Protein AF-R7BYD9-F1 (afdb_monomer_lite)

Foldseek 3Di:
DDDDDDDPPPVVVVVVVVVVVVVVVVCCVVPVPPQQQLNVLLVVLVVVCVVVVNDCDLVSLLSLLSSLLSQNLLSLQVNLVVLVPDPDDDPLVSLLLLLLSLVSNPQDADPNDGSVVVNVVSPHDPVSVVVSVVDPNSCVSVVVDCPPDPPSVDPDD

Sequence (157 aa):
MPITLPGNKRINQLAAVIAVGFAVAAVWQEFGSRGKPGENEFAEAAMQQIKDQGAFSKEVCGLYAKAAVKGSREGALLLTQCVNQSYTGTASDRRILLAALYQMAGDAEVNGIRASKQLENLRLTETEKAALAHFDIKAVLDGTVFVSPINMGRLER

Structure (mmCIF, N/CA/C/O backbone):
data_AF-R7BYD9-F1
#
_entry.id   AF-R7BYD9-F1
#
loop_
_atom_site.group_PDB
_atom_site.id
_atom_site.type_symbol
_atom_site.label_atom_id
_atom_site.label_alt_id
_atom_site.label_comp_id
_atom_site.label_asym_id
_atom_site.label_entity_id
_atom_site.label_seq_id
_atom_site.pdbx_PDB_ins_code
_atom_site.Cartn_x
_atom_site.Cartn_y
_atom_site.Cartn_z
_atom_site.occupancy
_atom_site.B_iso_or_equiv
_atom_site.auth_seq_id
_atom_site.auth_comp_id
_atom_site.auth_asym_id
_atom_site.auth_atom_id
_atom_site.pdbx_PDB_model_num
ATOM 1 N N . MET A 1 1 ? 43.404 -27.726 -65.061 1.00 35.31 1 MET A N 1
ATOM 2 C CA . MET A 1 1 ? 43.192 -26.416 -64.408 1.00 35.31 1 MET A CA 1
ATOM 3 C C . MET A 1 1 ? 42.255 -26.637 -63.225 1.00 35.31 1 MET A C 1
ATOM 5 O O . MET A 1 1 ? 41.141 -27.080 -63.480 1.00 35.31 1 MET A O 1
ATOM 9 N N . PRO A 1 2 ? 42.678 -26.456 -61.962 1.00 37.12 2 PRO A N 1
ATOM 10 C CA . PRO A 1 2 ? 41.783 -26.608 -60.820 1.00 37.12 2 PRO A CA 1
ATOM 11 C C . PRO A 1 2 ? 41.066 -25.285 -60.517 1.00 37.12 2 PRO A C 1
ATOM 13 O O . PRO A 1 2 ? 41.684 -24.222 -60.501 1.00 37.12 2 PRO A O 1
ATOM 16 N N . ILE A 1 3 ? 39.754 -25.367 -60.300 1.00 46.75 3 ILE A N 1
ATOM 17 C CA . ILE A 1 3 ? 38.883 -24.250 -59.923 1.00 46.75 3 ILE A CA 1
ATOM 18 C C . ILE A 1 3 ? 39.014 -24.047 -58.410 1.00 46.75 3 ILE A C 1
ATOM 20 O O . ILE A 1 3 ? 38.561 -24.873 -57.619 1.00 46.75 3 ILE A O 1
ATOM 24 N N . THR A 1 4 ? 39.653 -22.957 -58.001 1.00 44.09 4 THR A N 1
ATOM 25 C CA . THR A 1 4 ? 39.745 -22.521 -56.605 1.00 44.09 4 THR A CA 1
ATOM 26 C C . THR A 1 4 ? 38.440 -21.829 -56.202 1.00 44.09 4 THR A C 1
ATOM 28 O O . THR A 1 4 ? 38.148 -20.731 -56.672 1.00 44.09 4 THR A O 1
ATOM 31 N N . LEU A 1 5 ? 37.645 -22.452 -55.323 1.00 45.41 5 LEU A N 1
ATOM 32 C CA . LEU A 1 5 ? 36.506 -21.787 -54.679 1.00 45.41 5 LEU A CA 1
ATOM 33 C C . LEU A 1 5 ? 36.997 -20.794 -53.606 1.00 45.41 5 LEU A C 1
ATOM 35 O O . LEU A 1 5 ? 37.819 -21.165 -52.762 1.00 45.41 5 LEU A O 1
ATOM 39 N N . PRO A 1 6 ? 36.489 -19.547 -53.576 1.00 42.66 6 PRO A N 1
ATOM 40 C CA . PRO A 1 6 ? 36.891 -18.572 -52.577 1.00 42.66 6 PRO A CA 1
ATOM 41 C C . PRO A 1 6 ? 36.184 -18.807 -51.232 1.00 42.66 6 PRO A C 1
ATOM 43 O O . PRO A 1 6 ? 34.973 -18.672 -51.104 1.00 42.66 6 PRO A O 1
ATOM 46 N N . GLY A 1 7 ? 36.990 -19.059 -50.199 1.00 44.19 7 GLY A N 1
ATOM 47 C CA . GLY A 1 7 ? 36.843 -18.406 -48.894 1.00 44.19 7 GLY A CA 1
ATOM 48 C C . GLY A 1 7 ? 35.666 -18.823 -48.006 1.00 44.19 7 GLY A C 1
ATOM 49 O O . GLY A 1 7 ? 34.724 -18.061 -47.806 1.00 44.19 7 GLY A O 1
ATOM 50 N N . ASN A 1 8 ? 35.843 -19.942 -47.301 1.00 52.00 8 ASN A N 1
ATOM 51 C CA . ASN A 1 8 ? 35.015 -20.490 -46.212 1.00 52.00 8 ASN A CA 1
ATOM 52 C C . ASN A 1 8 ? 34.884 -19.591 -44.944 1.00 52.00 8 ASN A C 1
ATOM 54 O O . ASN A 1 8 ? 34.561 -20.065 -43.858 1.00 52.00 8 ASN A O 1
ATOM 58 N N . LYS A 1 9 ? 35.189 -18.287 -45.031 1.00 50.62 9 LYS A N 1
ATOM 59 C CA . LYS A 1 9 ? 35.252 -17.367 -43.877 1.00 50.62 9 LYS A CA 1
ATOM 60 C C . LYS A 1 9 ? 33.913 -16.702 -43.538 1.00 50.62 9 LYS A C 1
ATOM 62 O O . LYS A 1 9 ? 33.678 -16.403 -42.373 1.00 50.62 9 LYS A O 1
ATOM 67 N N . ARG A 1 10 ? 33.029 -16.478 -44.520 1.00 46.38 10 ARG A N 1
ATOM 68 C CA . ARG A 1 10 ? 31.776 -15.723 -44.297 1.00 46.38 10 ARG A CA 1
ATOM 69 C C . ARG A 1 10 ? 30.681 -16.536 -43.599 1.00 46.38 10 ARG A C 1
ATOM 71 O O . ARG A 1 10 ? 29.962 -15.988 -42.773 1.00 46.38 10 ARG A O 1
ATOM 78 N N . ILE A 1 11 ? 30.586 -17.836 -43.885 1.00 49.62 11 ILE A N 1
ATOM 79 C CA . ILE A 1 11 ? 29.570 -18.725 -43.290 1.00 49.62 11 ILE A CA 1
ATOM 80 C C . ILE A 1 11 ? 29.865 -18.957 -41.799 1.00 49.62 11 ILE A C 1
ATOM 82 O O . ILE A 1 11 ? 28.964 -18.867 -40.969 1.00 49.62 11 ILE A O 1
ATOM 86 N N . ASN A 1 12 ? 31.144 -19.135 -41.446 1.00 53.25 12 ASN A N 1
ATOM 87 C CA . ASN A 1 12 ? 31.580 -19.273 -40.054 1.00 53.25 12 ASN A CA 1
ATOM 88 C C . ASN A 1 12 ? 31.326 -18.012 -39.216 1.00 53.25 12 ASN A C 1
ATOM 90 O O . ASN A 1 12 ? 30.997 -18.121 -38.040 1.00 53.25 12 ASN A O 1
ATOM 94 N N . GLN A 1 13 ? 31.443 -16.816 -39.805 1.00 51.22 13 GLN A N 1
ATOM 95 C CA . GLN A 1 13 ? 31.129 -15.574 -39.094 1.00 51.22 13 GLN A CA 1
ATOM 96 C C . GLN A 1 13 ? 29.628 -15.399 -38.864 1.00 51.22 13 GLN A C 1
ATOM 98 O O . GLN A 1 13 ? 29.238 -14.989 -37.777 1.00 51.22 13 GLN A O 1
ATOM 103 N N . LEU A 1 14 ? 28.782 -15.747 -39.837 1.00 45.12 14 LEU A N 1
ATOM 104 C CA . LEU A 1 14 ? 27.329 -15.645 -39.679 1.00 45.12 14 LEU A CA 1
ATOM 105 C C . LEU A 1 14 ? 26.811 -16.617 -38.605 1.00 45.12 14 LEU A C 1
ATOM 107 O O . LEU A 1 14 ? 26.027 -16.227 -37.744 1.00 45.12 14 LEU A O 1
ATOM 111 N N . ALA A 1 15 ? 27.309 -17.858 -38.610 1.00 52.50 15 ALA A N 1
ATOM 112 C CA . ALA A 1 15 ? 26.986 -18.855 -37.592 1.00 52.50 15 ALA A CA 1
ATOM 113 C C . ALA A 1 15 ? 27.496 -18.448 -36.199 1.00 52.50 15 ALA A C 1
ATOM 115 O O . ALA A 1 15 ? 26.779 -18.615 -35.216 1.00 52.50 15 ALA A O 1
ATOM 116 N N . ALA A 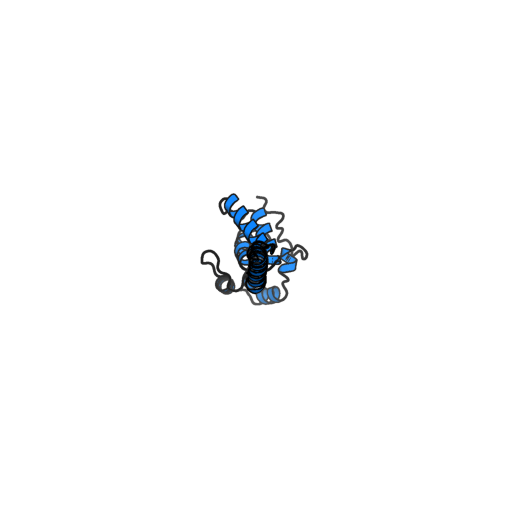1 16 ? 28.692 -17.855 -36.112 1.00 52.75 16 ALA A N 1
ATOM 117 C CA . ALA A 1 16 ? 29.226 -17.329 -34.859 1.00 52.75 16 ALA A CA 1
ATOM 118 C C . ALA A 1 16 ? 28.400 -16.146 -34.324 1.00 52.75 16 ALA A C 1
ATOM 120 O O . ALA A 1 16 ? 28.127 -16.097 -33.131 1.00 52.75 16 ALA A O 1
ATOM 121 N N . VAL A 1 17 ? 27.945 -15.227 -35.183 1.00 54.22 17 VAL A N 1
ATOM 122 C CA . VAL A 1 17 ? 27.081 -14.100 -34.781 1.00 54.22 17 VAL A CA 1
ATOM 123 C C . VAL A 1 17 ? 25.728 -14.595 -34.272 1.00 54.22 17 VAL A C 1
ATOM 125 O O . VAL A 1 17 ? 25.250 -14.117 -33.247 1.00 54.22 17 VAL A O 1
ATOM 128 N N . ILE A 1 18 ? 25.133 -15.587 -34.940 1.00 58.06 18 ILE A N 1
ATOM 129 C CA . ILE A 1 18 ? 23.872 -16.196 -34.503 1.00 58.06 18 ILE A CA 1
ATOM 130 C C . ILE A 1 18 ? 24.066 -16.932 -33.168 1.00 58.06 18 ILE A C 1
ATOM 132 O O . ILE A 1 18 ? 23.286 -16.725 -32.243 1.00 58.06 18 ILE A O 1
ATOM 136 N N . ALA A 1 19 ? 25.128 -17.729 -33.026 1.00 54.22 19 ALA A N 1
ATOM 137 C CA . ALA A 1 19 ? 25.429 -18.460 -31.794 1.00 54.22 19 ALA A CA 1
ATOM 138 C C . ALA A 1 19 ? 25.716 -17.526 -30.605 1.00 54.22 19 ALA A C 1
ATOM 140 O O . ALA A 1 19 ? 25.225 -17.767 -29.504 1.00 54.22 19 ALA A O 1
ATOM 141 N N . VAL A 1 20 ? 26.450 -16.430 -30.827 1.00 56.88 20 VAL A N 1
ATOM 142 C CA . VAL A 1 20 ? 26.671 -15.386 -29.814 1.00 56.88 20 VAL A CA 1
ATOM 143 C C . VAL A 1 20 ? 25.358 -14.677 -29.475 1.00 56.88 20 VAL A C 1
ATOM 145 O O . VAL A 1 20 ? 25.088 -14.441 -28.302 1.00 56.88 20 VAL A O 1
ATOM 148 N N . GLY A 1 21 ? 24.499 -14.407 -30.462 1.00 52.06 21 GLY A N 1
ATOM 149 C CA . GLY A 1 21 ? 23.166 -13.841 -30.236 1.00 52.06 21 GLY A CA 1
ATOM 150 C C . GLY A 1 21 ? 22.278 -14.734 -29.363 1.00 52.06 21 GLY A C 1
ATOM 151 O O . GLY A 1 21 ? 21.678 -14.251 -28.404 1.00 52.06 21 GLY A O 1
ATOM 152 N N . PHE A 1 22 ? 22.252 -16.044 -29.631 1.00 57.62 22 PHE A N 1
ATOM 153 C CA . PHE A 1 22 ? 21.527 -17.014 -28.803 1.00 57.62 22 PHE A CA 1
ATOM 154 C C . PHE A 1 22 ? 22.120 -17.149 -27.397 1.00 57.62 22 PHE A C 1
ATOM 156 O O . PHE A 1 22 ? 21.363 -17.243 -26.436 1.00 57.62 22 PHE A O 1
ATOM 163 N N . ALA A 1 23 ? 23.446 -17.103 -27.249 1.00 54.81 23 ALA A N 1
ATOM 164 C CA . ALA A 1 23 ? 24.094 -17.147 -25.940 1.00 54.81 23 ALA A CA 1
ATOM 165 C C . ALA A 1 23 ? 23.775 -15.901 -25.097 1.00 54.81 23 ALA A C 1
ATOM 167 O O . ALA A 1 23 ? 23.471 -16.025 -23.915 1.00 54.81 23 ALA A O 1
ATOM 168 N N . VAL A 1 24 ? 23.773 -14.707 -25.699 1.00 57.25 24 VAL A N 1
ATOM 169 C CA . VAL A 1 24 ? 23.392 -13.465 -25.006 1.00 57.25 24 VAL A CA 1
ATOM 170 C C . VAL A 1 24 ? 21.909 -13.476 -24.631 1.00 57.25 24 VAL A C 1
ATOM 172 O O . VAL A 1 24 ? 21.573 -13.075 -23.520 1.00 57.25 24 VAL A O 1
ATOM 175 N N . ALA A 1 25 ? 21.028 -13.978 -25.503 1.00 53.56 25 ALA A N 1
ATOM 176 C CA . ALA A 1 25 ? 19.602 -14.115 -25.207 1.00 53.56 25 ALA A CA 1
ATOM 177 C C . ALA A 1 25 ? 19.331 -15.134 -24.088 1.00 53.56 25 ALA A C 1
ATOM 179 O O . ALA A 1 25 ? 18.557 -14.842 -23.183 1.00 53.56 25 ALA A O 1
ATOM 180 N N . ALA A 1 26 ? 20.007 -16.288 -24.103 1.00 54.62 26 ALA A N 1
ATOM 181 C CA . ALA A 1 26 ? 19.895 -17.304 -23.058 1.00 54.62 26 ALA A CA 1
ATOM 182 C C . ALA A 1 26 ? 20.426 -16.793 -21.709 1.00 54.62 26 ALA A C 1
ATOM 184 O O . ALA A 1 26 ? 19.775 -16.972 -20.687 1.00 54.62 26 ALA A O 1
ATOM 185 N N . VAL A 1 27 ? 21.547 -16.062 -21.705 1.00 54.31 27 VAL A N 1
ATOM 186 C CA . VAL A 1 27 ? 22.071 -15.395 -20.501 1.00 54.31 27 VAL A CA 1
ATOM 187 C C . VAL A 1 27 ? 21.107 -14.313 -20.002 1.00 54.31 27 VAL A C 1
ATOM 189 O O . VAL A 1 27 ? 20.914 -14.189 -18.799 1.00 54.31 27 VAL A O 1
ATOM 192 N N . TRP A 1 28 ? 20.431 -13.576 -20.887 1.00 52.25 28 TRP A N 1
ATOM 193 C CA . TRP A 1 28 ? 19.353 -12.657 -20.497 1.00 52.25 28 TRP A CA 1
ATOM 194 C C . TRP A 1 28 ? 18.097 -13.376 -19.995 1.00 52.25 28 TRP A C 1
ATOM 196 O O . TRP A 1 28 ? 17.357 -12.820 -19.197 1.00 52.25 28 TRP A O 1
ATOM 206 N N . GLN A 1 29 ? 17.829 -14.605 -20.422 1.00 52.47 29 GLN A N 1
ATOM 207 C CA . GLN A 1 29 ? 16.693 -15.380 -19.922 1.00 52.47 29 GLN A CA 1
ATOM 208 C C . GLN A 1 29 ? 16.979 -16.000 -18.544 1.00 52.47 29 GLN A C 1
ATOM 210 O O . GLN A 1 29 ? 16.073 -16.111 -17.719 1.00 52.47 29 GLN A O 1
ATOM 215 N N . GLU A 1 30 ? 18.239 -16.362 -18.288 1.00 49.38 30 GLU A N 1
ATOM 216 C CA . GLU A 1 30 ? 18.707 -16.958 -17.030 1.00 49.38 30 GLU A CA 1
ATOM 217 C C . GLU A 1 30 ? 19.036 -15.892 -15.959 1.00 49.38 30 GLU A C 1
ATOM 219 O O . GLU A 1 30 ? 18.782 -16.107 -14.775 1.00 49.38 30 GLU A O 1
ATOM 224 N N . PHE A 1 31 ? 19.557 -14.725 -16.371 1.00 54.91 31 PHE A N 1
ATOM 225 C CA . PHE A 1 31 ? 20.013 -13.630 -15.491 1.00 54.91 31 PHE A CA 1
ATOM 226 C C . PHE A 1 31 ? 19.317 -12.287 -15.721 1.00 54.91 31 PHE A C 1
ATOM 228 O O . PHE A 1 31 ? 19.577 -11.329 -14.989 1.00 54.91 31 PHE A O 1
ATOM 235 N N . GLY A 1 32 ? 18.441 -12.177 -16.719 1.00 44.06 32 GLY A N 1
ATOM 236 C CA . GLY A 1 32 ? 17.569 -11.019 -16.838 1.00 44.06 32 GLY A CA 1
ATOM 237 C C . GLY A 1 32 ? 16.719 -10.950 -15.590 1.00 44.06 32 GLY A C 1
ATOM 238 O O . GLY A 1 32 ? 16.051 -11.923 -15.235 1.00 44.06 32 GLY A O 1
ATOM 239 N N . SER A 1 33 ? 16.796 -9.813 -14.901 1.00 48.88 33 SER A N 1
ATOM 240 C CA . SER A 1 33 ? 15.945 -9.506 -13.759 1.00 48.88 33 SER A CA 1
ATOM 241 C C . SER A 1 33 ? 14.525 -9.942 -14.100 1.00 48.88 33 SER A C 1
ATOM 243 O O . SER A 1 33 ? 13.899 -9.371 -14.995 1.00 48.88 33 SER A O 1
ATOM 245 N N . ARG A 1 34 ? 14.029 -10.993 -13.435 1.00 56.12 34 ARG A N 1
ATOM 246 C CA . ARG A 1 34 ? 12.599 -11.288 -13.451 1.00 56.12 34 ARG A CA 1
ATOM 247 C C . ARG A 1 34 ? 11.970 -10.031 -12.872 1.00 56.12 34 ARG A C 1
ATOM 249 O O . ARG A 1 34 ? 12.168 -9.778 -11.685 1.00 56.12 34 ARG A O 1
ATOM 256 N N . GLY A 1 35 ? 11.358 -9.215 -13.736 1.00 58.66 35 GLY A N 1
ATOM 257 C CA . GLY A 1 35 ? 10.843 -7.896 -13.375 1.00 58.66 35 GLY A CA 1
ATOM 258 C C . GLY A 1 35 ? 10.117 -7.970 -12.040 1.00 58.66 35 GLY A C 1
ATOM 259 O O . GLY A 1 35 ? 9.407 -8.950 -11.771 1.00 58.66 35 GLY A O 1
ATOM 260 N N . LYS A 1 36 ? 10.358 -6.990 -11.169 1.00 67.81 36 LYS A N 1
ATOM 261 C CA . LYS A 1 36 ? 9.739 -6.988 -9.847 1.00 67.81 36 LYS A CA 1
ATOM 262 C C . LYS A 1 36 ? 8.212 -7.055 -10.035 1.00 67.81 36 LYS A C 1
ATOM 264 O O . LYS A 1 36 ? 7.666 -6.448 -10.961 1.00 67.81 36 LYS A O 1
ATOM 269 N N . PRO A 1 37 ? 7.490 -7.798 -9.184 1.00 73.25 37 PRO A N 1
ATOM 270 C CA . PRO A 1 37 ? 6.035 -7.854 -9.264 1.00 73.25 37 PRO A CA 1
ATOM 271 C C . PRO A 1 37 ? 5.443 -6.435 -9.187 1.00 73.25 37 PRO A C 1
ATOM 273 O O . PRO A 1 37 ? 5.755 -5.685 -8.264 1.00 73.25 37 PRO A O 1
ATOM 276 N N . GLY A 1 38 ? 4.628 -6.058 -10.178 1.00 72.81 38 GLY A N 1
ATOM 277 C CA . GLY A 1 38 ? 3.997 -4.734 -10.269 1.00 72.81 38 GLY A CA 1
ATOM 278 C C . GLY A 1 38 ? 4.921 -3.571 -10.669 1.00 72.81 38 GLY A C 1
ATOM 279 O O . GLY A 1 38 ? 4.578 -2.419 -10.413 1.00 72.81 38 GLY A O 1
ATOM 280 N N . GLU A 1 39 ? 6.100 -3.843 -11.243 1.00 80.06 39 GLU A N 1
ATOM 281 C CA . GLU A 1 39 ? 7.092 -2.819 -11.622 1.00 80.06 39 GLU A CA 1
ATOM 282 C C . GLU A 1 39 ? 6.582 -1.843 -12.690 1.00 80.06 39 GLU A C 1
ATOM 284 O O . GLU A 1 39 ? 6.813 -0.642 -12.578 1.00 80.06 39 GLU A O 1
ATOM 289 N N . ASN A 1 40 ? 5.835 -2.330 -13.684 1.00 82.69 40 ASN A N 1
ATOM 290 C CA . ASN A 1 40 ? 5.303 -1.484 -14.756 1.00 82.69 40 ASN A CA 1
ATOM 291 C C . ASN A 1 40 ? 4.283 -0.473 -14.217 1.00 82.69 40 ASN A C 1
ATOM 293 O O . ASN A 1 40 ? 4.350 0.711 -14.535 1.00 82.69 40 ASN A O 1
ATOM 297 N N . GLU A 1 41 ? 3.368 -0.927 -13.362 1.00 82.12 41 GLU A N 1
ATOM 298 C CA . GLU A 1 41 ? 2.334 -0.083 -12.758 1.00 82.12 41 GLU A CA 1
ATOM 299 C C . GLU A 1 41 ? 2.935 0.885 -11.742 1.00 82.12 41 GLU A C 1
ATOM 301 O O . GLU A 1 41 ? 2.480 2.019 -11.620 1.00 82.12 41 GLU A O 1
ATOM 306 N N . PHE A 1 42 ? 3.978 0.457 -11.028 1.00 81.12 42 PHE A N 1
ATOM 307 C CA . PHE A 1 42 ? 4.740 1.340 -10.157 1.00 81.12 42 PHE A CA 1
ATOM 308 C C . PHE A 1 42 ? 5.455 2.437 -10.952 1.00 81.12 42 PHE A C 1
ATOM 310 O O . PHE A 1 42 ? 5.397 3.601 -10.566 1.00 81.12 42 PHE A O 1
ATOM 317 N N . ALA A 1 43 ? 6.097 2.091 -12.071 1.00 81.50 43 ALA A N 1
ATOM 318 C CA . ALA A 1 43 ? 6.762 3.062 -12.933 1.00 81.50 43 ALA A CA 1
ATOM 319 C C . ALA A 1 43 ? 5.762 4.065 -13.530 1.00 81.50 43 ALA A C 1
ATOM 321 O O . ALA A 1 43 ? 6.034 5.265 -13.555 1.00 81.50 43 ALA A O 1
ATOM 322 N N . GLU A 1 44 ? 4.585 3.593 -13.947 1.00 84.06 44 GLU A N 1
ATOM 323 C CA . GLU A 1 44 ? 3.487 4.445 -14.412 1.00 84.06 44 GLU A CA 1
ATOM 324 C C . GLU A 1 44 ? 2.991 5.381 -13.296 1.00 84.06 44 GLU A C 1
ATOM 326 O O . GLU A 1 44 ? 2.851 6.585 -13.518 1.00 84.06 44 GLU A O 1
ATOM 331 N N . ALA A 1 45 ? 2.817 4.864 -12.074 1.00 77.38 45 ALA A N 1
ATOM 332 C CA . ALA A 1 45 ? 2.439 5.658 -10.906 1.00 77.38 45 ALA A CA 1
ATOM 333 C C . ALA A 1 45 ? 3.477 6.741 -10.577 1.00 77.38 45 ALA A C 1
ATOM 335 O O . ALA A 1 45 ? 3.116 7.895 -10.355 1.00 77.38 45 ALA A O 1
ATOM 336 N N . ALA A 1 46 ? 4.765 6.389 -10.580 1.00 81.62 46 ALA A N 1
ATOM 337 C CA . ALA A 1 46 ? 5.854 7.314 -10.290 1.00 81.62 46 ALA A CA 1
ATOM 338 C C . ALA A 1 46 ? 5.965 8.414 -11.359 1.00 81.62 46 ALA A C 1
ATOM 340 O O . ALA A 1 46 ? 6.127 9.588 -11.027 1.00 81.62 46 ALA A O 1
ATOM 341 N N . MET A 1 47 ? 5.816 8.058 -12.638 1.00 82.50 47 MET A N 1
ATOM 342 C CA . MET A 1 47 ? 5.783 9.017 -13.748 1.00 82.50 47 MET A CA 1
ATOM 343 C C . MET A 1 47 ? 4.601 9.981 -13.623 1.00 82.50 47 MET A C 1
ATOM 345 O O . MET A 1 47 ? 4.781 11.194 -13.760 1.00 82.50 47 MET A O 1
ATOM 349 N N . GLN A 1 48 ? 3.409 9.465 -13.310 1.00 81.44 48 GLN A N 1
ATOM 350 C CA . GLN A 1 48 ? 2.237 10.308 -13.087 1.00 81.44 48 GLN A CA 1
ATOM 351 C C . GLN A 1 48 ? 2.425 11.208 -11.860 1.00 81.44 48 GLN A C 1
ATOM 353 O O . GLN A 1 48 ? 2.089 12.385 -11.913 1.00 81.44 48 GLN A O 1
ATOM 358 N N . GLN A 1 49 ? 3.034 10.707 -10.784 1.00 77.56 49 GLN A N 1
ATOM 359 C CA . GLN A 1 49 ? 3.323 11.515 -9.602 1.00 77.56 49 GLN A CA 1
ATOM 360 C C . GLN A 1 49 ? 4.295 12.658 -9.915 1.00 77.56 49 GLN A C 1
ATOM 362 O O . GLN A 1 49 ? 4.099 13.773 -9.441 1.00 77.56 49 GLN A O 1
ATOM 367 N N . ILE A 1 50 ? 5.326 12.416 -10.731 1.00 82.56 50 ILE A N 1
ATOM 368 C CA . ILE A 1 50 ? 6.248 13.467 -11.190 1.00 82.56 50 ILE A CA 1
ATOM 369 C C . ILE A 1 50 ? 5.494 14.517 -12.014 1.00 82.56 50 ILE A C 1
ATOM 371 O O . ILE A 1 50 ? 5.683 15.717 -11.808 1.00 82.56 50 ILE A O 1
ATOM 375 N N . LYS A 1 51 ? 4.616 14.076 -12.921 1.00 81.38 51 LYS A N 1
ATOM 376 C CA . LYS A 1 51 ? 3.776 14.958 -13.742 1.00 81.38 51 LYS A CA 1
ATOM 377 C C . LYS A 1 51 ? 2.836 15.815 -12.889 1.00 81.38 51 LYS A C 1
ATOM 379 O O . LYS A 1 51 ? 2.690 17.005 -13.157 1.00 81.38 51 LYS A O 1
ATOM 384 N N . ASP A 1 52 ? 2.298 15.240 -11.820 1.00 77.25 52 ASP A N 1
ATOM 385 C CA . ASP A 1 52 ? 1.453 15.915 -10.833 1.00 77.25 52 ASP A CA 1
ATOM 386 C C . ASP A 1 52 ? 2.278 16.682 -9.772 1.00 77.25 52 ASP A C 1
ATOM 388 O O . ASP A 1 52 ? 1.783 16.990 -8.689 1.00 77.25 52 ASP A O 1
ATOM 392 N N . GLN A 1 53 ? 3.547 17.007 -10.056 1.00 80.81 53 GLN A N 1
ATOM 393 C CA . GLN A 1 53 ? 4.445 17.791 -9.189 1.00 80.81 53 GLN A CA 1
ATOM 394 C C . GLN A 1 53 ? 4.649 17.190 -7.786 1.00 80.81 53 GLN A C 1
ATOM 396 O O . GLN A 1 53 ? 4.822 17.901 -6.797 1.00 80.81 53 GLN A O 1
ATOM 401 N N . GLY A 1 54 ? 4.633 15.864 -7.688 1.00 73.88 54 GLY A N 1
ATOM 402 C CA . GLY A 1 54 ? 4.775 15.134 -6.432 1.00 73.88 54 GLY A CA 1
ATOM 403 C C . GLY A 1 54 ? 3.458 14.902 -5.689 1.00 73.88 54 GLY A C 1
ATOM 404 O O . GLY A 1 54 ? 3.477 14.227 -4.657 1.00 73.88 54 GLY A O 1
ATOM 405 N N . ALA A 1 55 ? 2.330 15.415 -6.192 1.00 77.00 55 ALA A N 1
ATOM 406 C CA . ALA A 1 55 ? 1.033 15.249 -5.551 1.00 77.00 55 ALA A CA 1
ATOM 407 C C . ALA A 1 55 ? 0.538 13.796 -5.630 1.00 77.00 55 ALA A C 1
ATOM 409 O O . ALA A 1 55 ? 0.636 13.127 -6.659 1.00 77.00 55 ALA A O 1
ATOM 410 N N . PHE A 1 56 ? -0.060 13.320 -4.538 1.00 77.69 56 PHE A N 1
ATOM 411 C CA . PHE A 1 56 ? -0.759 12.036 -4.492 1.00 77.69 56 PHE A CA 1
ATOM 412 C C . PHE A 1 56 ? -2.201 12.222 -4.972 1.00 77.69 56 PHE A C 1
ATOM 414 O O . PHE A 1 56 ? -3.156 12.171 -4.199 1.00 77.69 56 PHE A O 1
ATOM 421 N N . SER A 1 57 ? -2.349 12.507 -6.267 1.00 78.88 57 SER A N 1
ATOM 422 C CA . SER A 1 57 ? -3.658 12.638 -6.901 1.00 78.88 57 SER A CA 1
ATOM 423 C C . SER A 1 57 ? -4.402 11.297 -6.912 1.00 78.88 57 SER A C 1
ATOM 425 O O . SER A 1 57 ? -3.816 10.224 -6.759 1.00 78.88 57 SER A O 1
ATOM 427 N N . LYS A 1 58 ? -5.719 11.333 -7.141 1.00 76.56 58 LYS A N 1
ATOM 428 C CA . LYS A 1 58 ? -6.549 10.121 -7.247 1.00 76.56 58 LYS A CA 1
ATOM 429 C C . LYS A 1 58 ? -6.016 9.136 -8.294 1.00 76.56 58 LYS A C 1
ATOM 431 O O . LYS A 1 58 ? -6.082 7.927 -8.086 1.00 76.56 58 LYS A O 1
ATOM 436 N N . GLU A 1 59 ? -5.491 9.651 -9.402 1.00 76.81 59 GLU A N 1
ATOM 437 C CA . GLU A 1 59 ? -4.919 8.845 -10.480 1.00 76.81 59 GLU A CA 1
ATOM 438 C C . GLU A 1 59 ? -3.630 8.147 -10.023 1.00 76.81 59 GLU A C 1
ATOM 440 O O . GLU A 1 59 ? -3.518 6.927 -10.144 1.00 76.81 59 GLU A O 1
ATOM 445 N N . VAL A 1 60 ? -2.722 8.890 -9.380 1.00 78.31 60 VAL A N 1
ATOM 446 C CA . VAL A 1 60 ? -1.487 8.357 -8.779 1.00 78.31 60 VAL A CA 1
ATOM 447 C C . VAL A 1 60 ? -1.800 7.279 -7.738 1.00 78.31 60 VAL A C 1
ATOM 449 O O . VAL A 1 60 ? -1.224 6.192 -7.762 1.00 78.31 60 VAL A O 1
ATOM 452 N N . CYS A 1 61 ? -2.766 7.535 -6.855 1.00 82.56 61 CYS A N 1
ATOM 453 C CA . CYS A 1 61 ? -3.197 6.577 -5.841 1.00 82.56 61 CYS A CA 1
ATOM 454 C C . CYS A 1 61 ? -3.809 5.311 -6.452 1.00 82.56 61 CYS A C 1
ATOM 456 O O . CYS A 1 61 ? -3.535 4.206 -5.984 1.00 82.56 61 CYS A O 1
ATOM 458 N N . GLY A 1 62 ? -4.594 5.448 -7.524 1.00 81.38 62 GLY A N 1
ATOM 459 C CA . GLY A 1 62 ? -5.142 4.311 -8.260 1.00 81.38 62 GLY A CA 1
ATOM 460 C C . GLY A 1 62 ? -4.059 3.453 -8.921 1.00 81.38 62 GLY A C 1
ATOM 461 O O . GLY A 1 62 ? -4.154 2.225 -8.910 1.00 81.38 62 GLY A O 1
ATOM 462 N N . LEU A 1 63 ? -3.006 4.073 -9.459 1.00 80.75 63 LEU A N 1
ATOM 463 C CA . LEU A 1 63 ? -1.874 3.356 -10.051 1.00 80.75 63 LEU A CA 1
ATOM 464 C C . LEU A 1 63 ? -1.029 2.641 -8.985 1.00 80.75 63 LEU A C 1
ATOM 466 O O . LEU A 1 63 ? -0.703 1.466 -9.160 1.00 80.75 63 LEU A O 1
ATOM 470 N N . TYR A 1 64 ? -0.768 3.273 -7.835 1.00 83.12 64 TYR A N 1
ATOM 471 C CA . TYR A 1 64 ? -0.100 2.597 -6.716 1.00 83.12 64 TYR A CA 1
ATOM 472 C C . TYR A 1 64 ? -0.930 1.448 -6.131 1.00 83.12 64 TYR A C 1
ATOM 474 O O . TYR A 1 64 ? -0.357 0.419 -5.772 1.00 83.12 64 TYR A O 1
ATOM 482 N N . ALA A 1 65 ? -2.262 1.562 -6.092 1.00 82.56 65 ALA A N 1
ATOM 483 C CA . ALA A 1 65 ? -3.142 0.457 -5.710 1.00 82.56 65 ALA A CA 1
ATOM 484 C C . ALA A 1 65 ? -3.013 -0.733 -6.670 1.00 82.56 65 ALA A C 1
ATOM 486 O O . ALA A 1 65 ? -2.790 -1.858 -6.221 1.00 82.56 65 ALA A O 1
ATOM 487 N N . LYS A 1 66 ? -3.040 -0.489 -7.988 1.00 81.31 66 LYS A N 1
ATOM 488 C CA . LYS A 1 66 ? -2.810 -1.535 -9.002 1.00 81.31 66 LYS A CA 1
ATOM 489 C C . LYS A 1 66 ? -1.430 -2.177 -8.867 1.00 81.31 66 LYS A C 1
ATOM 491 O O . LYS A 1 66 ? -1.308 -3.399 -8.957 1.00 81.31 66 LYS A O 1
ATOM 496 N N . ALA A 1 67 ? -0.397 -1.373 -8.619 1.00 82.00 67 ALA A N 1
ATOM 497 C CA . ALA A 1 67 ? 0.953 -1.871 -8.386 1.00 82.00 67 ALA A CA 1
ATOM 498 C C . ALA A 1 67 ? 1.009 -2.766 -7.136 1.00 82.00 67 ALA A C 1
ATOM 500 O O . ALA A 1 67 ? 1.574 -3.860 -7.186 1.00 82.00 67 ALA A O 1
ATOM 501 N N . ALA A 1 68 ? 0.383 -2.345 -6.032 1.00 83.25 68 ALA A N 1
ATOM 502 C CA . ALA A 1 68 ? 0.326 -3.100 -4.781 1.00 83.25 68 ALA A CA 1
ATOM 503 C C . ALA A 1 68 ? -0.414 -4.439 -4.939 1.00 83.25 68 ALA A C 1
ATOM 505 O O . ALA A 1 68 ? 0.093 -5.471 -4.497 1.00 83.25 68 ALA A O 1
ATOM 506 N N . VAL A 1 69 ? -1.558 -4.454 -5.634 1.00 83.00 69 VAL A N 1
ATOM 507 C CA . VAL A 1 69 ? -2.298 -5.685 -5.981 1.00 83.00 69 VAL A CA 1
ATOM 508 C C . VAL A 1 69 ? -1.401 -6.666 -6.734 1.00 83.00 69 VAL A C 1
ATOM 510 O O . VAL A 1 69 ? -1.347 -7.854 -6.401 1.00 83.00 69 VAL A O 1
ATOM 513 N N . LYS A 1 70 ? -0.639 -6.160 -7.711 1.00 84.25 70 LYS A N 1
ATOM 514 C CA . LYS A 1 70 ? 0.319 -6.948 -8.499 1.00 84.25 70 LYS A CA 1
ATOM 515 C C . LYS A 1 70 ? 1.580 -7.347 -7.730 1.00 84.25 70 LYS A C 1
ATOM 517 O O . LYS A 1 70 ? 2.404 -8.075 -8.276 1.00 84.25 70 LYS A O 1
ATOM 522 N N . GLY A 1 71 ? 1.707 -6.940 -6.467 1.00 80.50 71 GLY A N 1
ATOM 523 C CA . GLY A 1 71 ? 2.769 -7.352 -5.552 1.00 80.50 71 GLY A CA 1
ATOM 524 C C . GLY A 1 71 ? 3.922 -6.359 -5.407 1.00 80.50 71 GLY A C 1
ATOM 525 O O . GLY A 1 71 ? 4.940 -6.715 -4.810 1.00 80.50 71 GLY A O 1
ATOM 526 N N . SER A 1 72 ? 3.782 -5.128 -5.906 1.00 86.00 72 SER A N 1
ATOM 527 C CA . SER A 1 72 ? 4.794 -4.086 -5.721 1.00 86.00 72 SER A CA 1
ATOM 528 C C . SER A 1 72 ? 4.818 -3.617 -4.270 1.00 86.00 72 SER A C 1
ATOM 530 O O . SER A 1 72 ? 3.904 -2.941 -3.794 1.00 86.00 72 SER A O 1
ATOM 532 N N . ARG A 1 73 ? 5.898 -3.962 -3.563 1.00 88.62 73 ARG A N 1
ATOM 533 C CA . ARG A 1 73 ? 6.116 -3.558 -2.166 1.00 88.62 73 ARG A CA 1
ATOM 534 C C . ARG A 1 73 ? 6.317 -2.050 -2.024 1.00 88.62 73 ARG A C 1
ATOM 536 O O . ARG A 1 73 ? 5.783 -1.440 -1.104 1.00 88.62 73 ARG A O 1
ATOM 543 N N . GLU A 1 74 ? 7.060 -1.451 -2.952 1.00 86.00 74 GLU A N 1
ATOM 544 C CA . GLU A 1 74 ? 7.292 -0.003 -3.007 1.00 86.00 74 GLU A CA 1
ATOM 545 C C . GLU A 1 74 ? 5.985 0.739 -3.335 1.00 86.00 74 GLU A C 1
ATOM 547 O O . GLU A 1 74 ? 5.677 1.752 -2.708 1.00 86.00 74 GLU A O 1
ATOM 552 N N . GLY A 1 75 ? 5.159 0.183 -4.233 1.00 85.38 75 GLY A N 1
ATOM 553 C CA . GLY A 1 75 ? 3.821 0.701 -4.522 1.00 85.38 75 GLY A CA 1
ATOM 554 C C . GLY A 1 75 ? 2.877 0.628 -3.320 1.00 85.38 75 GLY A C 1
ATOM 555 O O . GLY A 1 75 ? 2.199 1.607 -3.019 1.00 85.38 75 GLY A O 1
ATOM 556 N N . ALA A 1 76 ? 2.887 -0.485 -2.578 1.00 87.81 76 ALA A N 1
ATOM 557 C CA . ALA A 1 76 ? 2.119 -0.622 -1.338 1.00 87.81 76 ALA A CA 1
ATOM 558 C C . ALA A 1 76 ? 2.549 0.404 -0.277 1.00 87.81 76 ALA A C 1
ATOM 560 O O . ALA A 1 76 ? 1.696 1.004 0.377 1.00 87.81 76 ALA A O 1
ATOM 561 N N . LEU A 1 77 ? 3.857 0.658 -0.145 1.00 89.00 77 LEU A N 1
ATOM 562 C CA . LEU A 1 77 ? 4.375 1.680 0.762 1.00 89.00 77 LEU A CA 1
ATOM 563 C C . LEU A 1 77 ? 3.936 3.085 0.342 1.00 89.00 77 LEU A C 1
ATOM 565 O O . LEU A 1 77 ? 3.443 3.834 1.180 1.00 89.00 77 LEU A O 1
ATOM 569 N N . LEU A 1 78 ? 4.055 3.457 -0.933 1.00 87.00 78 LEU A N 1
ATOM 570 C CA . LEU A 1 78 ? 3.634 4.788 -1.385 1.00 87.00 78 LEU A CA 1
ATOM 571 C C . LEU A 1 78 ? 2.116 4.990 -1.317 1.00 87.00 78 LEU A C 1
ATOM 573 O O . LEU A 1 78 ? 1.664 6.091 -1.005 1.00 87.00 78 LEU A O 1
ATOM 577 N N . LEU A 1 79 ? 1.323 3.928 -1.473 1.00 86.62 79 LEU A N 1
ATOM 578 C CA . LEU A 1 79 ? -0.128 3.991 -1.293 1.00 86.62 79 LEU A CA 1
ATOM 579 C C . LEU A 1 79 ? -0.543 4.391 0.134 1.00 86.62 79 LEU A C 1
ATOM 581 O O . LEU A 1 79 ? -1.604 4.983 0.327 1.00 86.62 79 LEU A O 1
ATOM 585 N N . THR A 1 80 ? 0.295 4.145 1.146 1.00 87.94 80 THR A N 1
ATOM 586 C CA . THR A 1 80 ? 0.020 4.597 2.524 1.00 87.94 80 THR A CA 1
ATOM 587 C C . THR A 1 80 ? -0.096 6.117 2.628 1.00 87.94 80 THR A C 1
ATOM 589 O O . THR A 1 80 ? -0.879 6.613 3.437 1.00 87.94 80 THR A O 1
ATOM 592 N N . GLN A 1 81 ? 0.614 6.867 1.776 1.00 85.12 81 GLN A N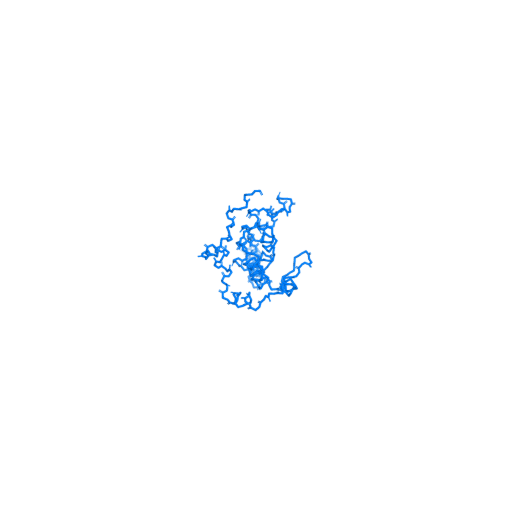 1
ATOM 593 C CA . GLN A 1 81 ? 0.516 8.328 1.724 1.00 85.12 81 GLN A CA 1
ATOM 594 C C . GLN A 1 81 ? -0.867 8.763 1.232 1.00 85.12 81 GLN A C 1
ATOM 596 O O . GLN A 1 81 ? -1.487 9.635 1.838 1.00 85.12 81 GLN A O 1
ATOM 601 N N . CYS A 1 82 ? -1.400 8.082 0.215 1.00 82.31 82 CYS A N 1
ATOM 602 C CA . CYS A 1 82 ? -2.770 8.282 -0.254 1.00 82.31 82 CYS A CA 1
ATOM 603 C C . CYS A 1 82 ? -3.805 7.984 0.837 1.00 82.31 82 CYS A C 1
ATOM 605 O O . CYS A 1 82 ? -4.753 8.742 1.029 1.00 82.31 82 CYS A O 1
ATOM 607 N N . VAL A 1 83 ? -3.621 6.890 1.581 1.00 82.81 83 VAL A N 1
ATOM 608 C CA . VAL A 1 83 ? -4.537 6.505 2.666 1.00 82.81 83 VAL A CA 1
ATOM 609 C C . VAL A 1 83 ? -4.479 7.494 3.832 1.00 82.81 83 VAL A C 1
ATOM 611 O O . VAL A 1 83 ? -5.519 7.834 4.391 1.00 82.81 83 VAL A O 1
ATOM 614 N N . ASN A 1 84 ? -3.294 8.004 4.175 1.00 77.25 84 ASN A N 1
ATOM 615 C CA . ASN A 1 84 ? -3.132 9.032 5.206 1.00 77.25 84 ASN A CA 1
ATOM 616 C C . ASN A 1 84 ? -3.814 10.355 4.837 1.00 77.25 84 ASN A C 1
ATOM 618 O O . ASN A 1 84 ? -4.335 11.033 5.720 1.00 77.25 84 ASN A O 1
ATOM 622 N N . GLN A 1 85 ? -3.820 10.708 3.552 1.00 72.25 85 GLN A N 1
ATOM 623 C CA . GLN A 1 85 ? -4.477 11.915 3.045 1.00 72.25 85 GLN A CA 1
ATOM 624 C C . GLN A 1 85 ? -5.989 11.732 2.838 1.00 72.25 85 GLN A C 1
ATOM 626 O O . GLN A 1 85 ? -6.706 12.714 2.657 1.00 72.25 85 GLN A O 1
ATOM 631 N N . SER A 1 86 ? -6.499 10.497 2.892 1.00 68.31 86 SER A N 1
ATOM 632 C CA . SER A 1 86 ? -7.926 10.222 2.742 1.00 68.31 86 SER A CA 1
ATOM 633 C C . SER A 1 86 ? -8.719 10.490 4.031 1.00 68.31 86 SER A C 1
ATOM 635 O O . SER A 1 86 ? -8.342 10.081 5.136 1.00 68.31 86 SER A O 1
ATOM 637 N N . TYR A 1 87 ? -9.881 11.128 3.869 1.00 58.06 87 TYR A N 1
ATOM 638 C CA . TYR A 1 87 ? -10.848 11.424 4.937 1.00 58.06 87 TYR A CA 1
ATOM 639 C C . TYR A 1 87 ? -11.983 10.389 5.045 1.00 58.06 87 TYR A C 1
ATOM 641 O O . TYR A 1 87 ? -12.959 10.613 5.758 1.00 58.06 87 TYR A O 1
ATOM 649 N N . THR A 1 88 ? -11.895 9.266 4.329 1.00 59.97 88 THR A N 1
ATOM 650 C CA . THR A 1 88 ? -12.947 8.237 4.301 1.00 59.97 88 THR A CA 1
ATOM 651 C C . THR A 1 88 ? -12.713 7.125 5.328 1.00 59.97 88 THR A C 1
ATOM 653 O O . THR A 1 88 ? -11.585 6.653 5.462 1.00 59.97 88 THR A O 1
ATOM 656 N N . GLY A 1 89 ? -13.784 6.644 5.968 1.00 65.50 89 GLY A N 1
ATOM 657 C CA . GLY A 1 89 ? -13.744 5.564 6.967 1.00 65.50 89 GLY A CA 1
ATOM 658 C C . GLY A 1 89 ? -13.516 6.057 8.401 1.00 65.50 89 GLY A C 1
ATOM 659 O O . GLY A 1 89 ? -13.338 7.253 8.644 1.00 65.50 89 GLY A O 1
ATOM 660 N N . THR A 1 90 ? -13.546 5.144 9.376 1.00 76.00 90 THR A N 1
ATOM 661 C CA . THR A 1 90 ? -13.190 5.488 10.761 1.00 76.00 90 THR A CA 1
ATOM 662 C C . THR A 1 90 ? -11.670 5.557 10.936 1.00 76.00 90 THR A C 1
ATOM 664 O O . THR A 1 90 ? -10.896 5.012 10.146 1.00 76.00 90 THR A O 1
ATOM 667 N N . ALA A 1 91 ? -11.210 6.203 12.012 1.00 80.19 91 ALA A N 1
ATOM 668 C CA . ALA A 1 91 ? -9.785 6.226 12.342 1.00 80.19 91 ALA A CA 1
ATOM 669 C C . ALA A 1 91 ? -9.205 4.812 12.543 1.00 80.19 91 ALA A C 1
ATOM 671 O O . ALA A 1 91 ? -8.037 4.595 12.227 1.00 80.19 91 ALA A O 1
ATOM 672 N N . SER A 1 92 ? -10.017 3.869 13.032 1.00 79.31 92 SER A N 1
ATOM 673 C CA . SER A 1 92 ? -9.612 2.477 13.238 1.00 79.31 92 SER A CA 1
ATOM 674 C C . SER A 1 92 ? -9.490 1.726 11.908 1.00 79.31 92 SER A C 1
ATOM 676 O O . SER A 1 92 ? -8.446 1.133 11.646 1.00 79.31 92 SER A O 1
ATOM 678 N N . ASP A 1 93 ? -10.465 1.868 11.001 1.00 75.62 93 ASP A N 1
ATOM 679 C CA . ASP A 1 93 ? -10.409 1.259 9.658 1.00 75.62 93 ASP A CA 1
ATOM 680 C C . ASP A 1 93 ? -9.184 1.735 8.875 1.00 75.62 93 ASP A C 1
ATOM 682 O O . ASP A 1 93 ? -8.480 0.947 8.243 1.00 75.62 93 ASP A O 1
ATOM 686 N N . ARG A 1 94 ? -8.875 3.034 8.969 1.00 79.75 94 ARG A N 1
ATOM 687 C CA . ARG A 1 94 ? -7.685 3.604 8.336 1.00 79.75 94 ARG A CA 1
ATOM 688 C C . ARG A 1 94 ? -6.399 3.011 8.908 1.00 79.75 94 ARG A C 1
ATOM 690 O O . ARG A 1 94 ? -5.480 2.731 8.147 1.00 79.75 94 ARG A O 1
ATOM 697 N N . ARG A 1 95 ? -6.312 2.803 10.226 1.00 85.75 95 ARG A N 1
ATOM 698 C CA . ARG A 1 95 ? -5.133 2.182 10.857 1.00 85.75 95 ARG A CA 1
ATOM 699 C C . ARG A 1 95 ? -4.978 0.721 10.454 1.00 85.75 95 ARG A C 1
ATOM 701 O O . ARG A 1 95 ? -3.854 0.309 10.184 1.00 85.75 95 ARG A O 1
ATOM 708 N N . ILE A 1 96 ? -6.077 -0.026 10.351 1.00 83.19 96 ILE A N 1
ATOM 709 C CA . ILE A 1 96 ? -6.072 -1.411 9.860 1.00 83.19 96 ILE A CA 1
ATOM 710 C C . ILE A 1 96 ? -5.593 -1.453 8.403 1.00 83.19 96 ILE A C 1
ATOM 712 O O . ILE A 1 96 ? -4.683 -2.217 8.088 1.00 83.19 96 ILE A O 1
ATOM 716 N N . LEU A 1 97 ? -6.115 -0.581 7.531 1.00 83.69 97 LEU A N 1
ATOM 717 C CA . LEU A 1 97 ? -5.680 -0.510 6.133 1.00 83.69 97 LEU A CA 1
ATOM 718 C C . LEU A 1 97 ? -4.201 -0.115 6.006 1.00 83.69 97 LEU A C 1
ATOM 720 O O . LEU A 1 97 ? -3.462 -0.737 5.245 1.00 83.69 97 LEU A O 1
ATOM 724 N N . LEU A 1 98 ? -3.748 0.891 6.760 1.00 88.38 98 LEU A N 1
ATOM 725 C CA . LEU A 1 98 ? -2.337 1.287 6.781 1.00 88.38 98 LEU A CA 1
ATOM 726 C C . LEU A 1 98 ? -1.448 0.135 7.246 1.00 88.38 98 LEU A C 1
ATOM 728 O O . LEU A 1 98 ? -0.419 -0.130 6.632 1.00 88.38 98 LEU A O 1
ATOM 732 N N . ALA A 1 99 ? -1.847 -0.574 8.300 1.00 88.00 99 ALA A N 1
ATOM 733 C CA . ALA A 1 99 ? -1.098 -1.716 8.794 1.00 88.00 99 ALA A CA 1
ATOM 734 C C . ALA A 1 99 ? -1.014 -2.847 7.764 1.00 88.00 99 ALA A C 1
ATOM 736 O O . ALA A 1 99 ? 0.067 -3.390 7.550 1.00 88.00 99 ALA A O 1
ATOM 737 N N . ALA A 1 100 ? -2.115 -3.154 7.080 1.00 87.25 100 ALA A N 1
ATOM 738 C CA . ALA A 1 100 ? -2.128 -4.139 6.007 1.00 87.25 100 ALA A CA 1
ATOM 739 C C . ALA A 1 100 ? -1.209 -3.725 4.840 1.00 87.25 100 ALA A C 1
ATOM 741 O O . ALA A 1 100 ? -0.455 -4.550 4.322 1.00 87.25 100 ALA A O 1
ATOM 742 N N . LEU A 1 101 ? -1.196 -2.439 4.467 1.00 87.12 101 LEU A N 1
ATOM 743 C CA . LEU A 1 101 ? -0.294 -1.914 3.436 1.00 87.12 101 LEU A CA 1
ATOM 744 C C . LEU A 1 101 ? 1.176 -2.003 3.851 1.00 87.12 101 LEU A C 1
ATOM 746 O O . LEU A 1 101 ? 2.014 -2.411 3.047 1.00 87.12 101 LEU A O 1
ATOM 750 N N . TYR A 1 102 ? 1.500 -1.687 5.106 1.00 91.00 102 TYR A N 1
ATOM 751 C CA . TYR A 1 102 ? 2.860 -1.856 5.613 1.00 91.00 102 TYR A CA 1
ATOM 752 C C . TYR A 1 102 ? 3.273 -3.332 5.691 1.00 91.00 102 TYR A C 1
ATOM 754 O O . TYR A 1 102 ? 4.419 -3.645 5.377 1.00 91.00 102 TYR A O 1
ATOM 762 N N . GLN A 1 103 ? 2.361 -4.253 6.025 1.00 88.94 103 GLN A N 1
ATOM 763 C CA . GLN A 1 103 ? 2.631 -5.696 5.966 1.00 88.94 103 GLN A CA 1
ATOM 764 C C . GLN A 1 103 ? 2.909 -6.171 4.534 1.00 88.94 103 GLN A C 1
ATOM 766 O O . GLN A 1 103 ? 3.847 -6.937 4.320 1.00 88.94 103 GLN A O 1
ATOM 771 N N . MET A 1 104 ? 2.151 -5.684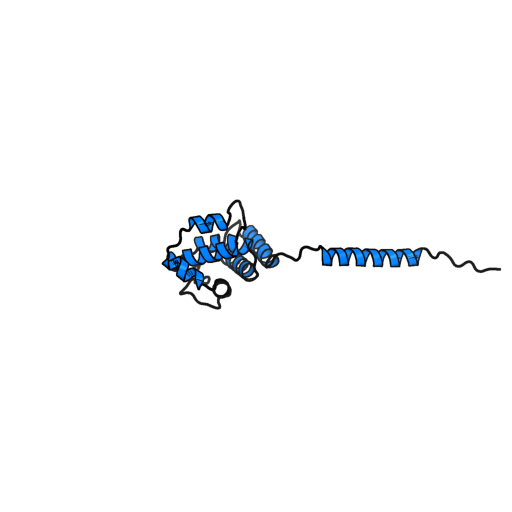 3.544 1.00 85.25 104 MET A N 1
ATOM 772 C CA . MET A 1 104 ? 2.424 -5.958 2.127 1.00 85.25 104 MET A CA 1
ATOM 773 C C . MET A 1 104 ? 3.776 -5.392 1.678 1.00 85.25 104 MET A C 1
ATOM 775 O O . MET A 1 104 ? 4.499 -6.042 0.922 1.00 85.25 104 MET A O 1
ATOM 779 N N . ALA A 1 105 ? 4.122 -4.191 2.140 1.00 87.12 105 ALA A N 1
ATOM 780 C CA . ALA A 1 105 ? 5.390 -3.542 1.833 1.00 87.12 105 ALA A CA 1
ATOM 781 C C . ALA A 1 105 ? 6.594 -4.230 2.511 1.00 87.12 105 ALA A C 1
ATOM 783 O O . ALA A 1 105 ? 7.702 -4.202 1.971 1.00 87.12 105 ALA A O 1
ATOM 784 N N . GLY A 1 106 ? 6.392 -4.890 3.656 1.00 88.94 106 GLY A N 1
ATOM 785 C CA . GLY A 1 106 ? 7.431 -5.615 4.387 1.00 88.94 106 GLY A CA 1
ATOM 786 C C . GLY A 1 106 ? 8.567 -4.691 4.832 1.00 88.94 106 GLY A C 1
ATOM 787 O O . GLY A 1 106 ? 8.353 -3.764 5.607 1.00 88.94 106 GLY A O 1
ATOM 788 N N . ASP A 1 107 ? 9.774 -4.924 4.313 1.00 86.94 107 ASP A N 1
ATOM 789 C CA . ASP A 1 107 ? 10.958 -4.089 4.570 1.00 86.94 107 ASP A CA 1
ATOM 790 C C . ASP A 1 107 ? 11.250 -3.072 3.460 1.00 86.94 107 ASP A C 1
ATOM 792 O O . ASP A 1 107 ? 12.353 -2.530 3.392 1.00 86.94 107 ASP A O 1
ATOM 796 N N . ALA A 1 108 ? 10.286 -2.805 2.572 1.00 85.56 108 ALA A N 1
ATOM 797 C CA . ALA A 1 108 ? 10.455 -1.758 1.573 1.00 85.56 108 ALA A CA 1
ATOM 798 C C . ALA A 1 108 ? 10.768 -0.411 2.238 1.00 85.56 108 ALA A C 1
ATOM 800 O O . ALA A 1 108 ? 10.201 -0.048 3.277 1.00 85.56 108 ALA A O 1
ATOM 801 N N . GLU A 1 109 ? 11.673 0.328 1.602 1.00 87.25 109 GLU A N 1
ATOM 802 C CA . GLU A 1 109 ? 12.102 1.646 2.035 1.00 87.25 109 GLU A CA 1
ATOM 803 C C . GLU A 1 109 ? 12.054 2.600 0.844 1.00 87.25 109 GLU A C 1
ATOM 8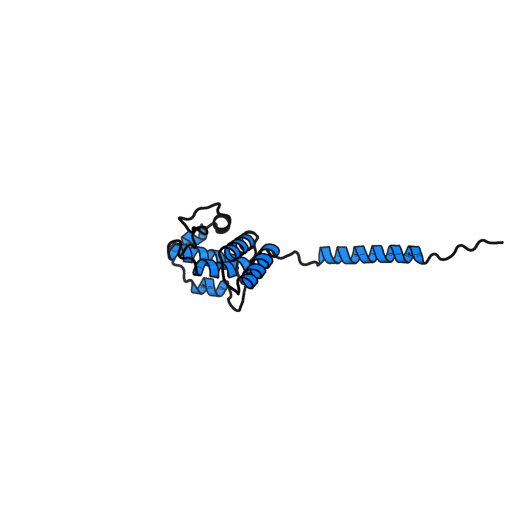05 O O . GLU A 1 109 ? 12.669 2.347 -0.190 1.00 87.25 109 GLU A O 1
ATOM 810 N N . VAL A 1 110 ? 11.301 3.688 0.986 1.00 81.38 110 VAL A N 1
ATOM 811 C CA . VAL A 1 110 ? 11.181 4.735 -0.034 1.00 81.38 110 VAL A CA 1
ATOM 812 C C . VAL A 1 110 ? 11.385 6.078 0.651 1.00 81.38 110 VAL A C 1
ATOM 814 O O . VAL A 1 110 ? 10.748 6.362 1.664 1.00 81.38 110 VAL A O 1
ATOM 817 N N . ASN A 1 111 ? 12.292 6.903 0.122 1.00 81.00 111 ASN A N 1
ATOM 818 C CA . ASN A 1 111 ? 12.627 8.224 0.673 1.00 81.00 111 ASN A CA 1
ATOM 819 C C . ASN A 1 111 ? 12.978 8.199 2.181 1.00 81.00 111 ASN A C 1
ATOM 821 O O . ASN A 1 111 ? 12.592 9.093 2.930 1.00 81.00 111 ASN A O 1
ATOM 825 N N . GLY A 1 112 ? 13.671 7.150 2.643 1.00 82.00 112 GLY A N 1
ATOM 826 C CA . GLY A 1 112 ? 14.053 6.965 4.053 1.00 82.00 112 GLY A CA 1
ATOM 827 C C . GLY A 1 112 ? 12.913 6.524 4.983 1.00 82.00 112 GLY A C 1
ATOM 828 O O . GLY A 1 112 ? 13.109 6.404 6.195 1.00 82.00 112 GLY A O 1
ATOM 829 N N . ILE A 1 113 ? 11.716 6.268 4.447 1.00 83.56 113 ILE A N 1
ATOM 830 C CA . ILE A 1 113 ? 10.583 5.716 5.192 1.00 83.56 113 ILE A CA 1
ATOM 831 C C . ILE A 1 113 ? 10.590 4.204 5.009 1.00 83.56 113 ILE A C 1
ATOM 833 O O . ILE A 1 113 ? 10.381 3.720 3.901 1.00 83.56 113 ILE A O 1
ATOM 837 N N . ARG A 1 114 ? 10.783 3.459 6.100 1.00 87.38 114 ARG A N 1
ATOM 838 C CA . ARG A 1 114 ? 10.724 1.993 6.107 1.00 87.38 114 ARG A CA 1
ATOM 839 C C . ARG A 1 114 ? 9.371 1.489 6.594 1.00 87.38 114 ARG A C 1
ATOM 841 O O . ARG A 1 114 ? 8.939 1.866 7.685 1.00 87.38 114 ARG A O 1
ATOM 848 N N . ALA A 1 115 ? 8.747 0.600 5.826 1.00 87.56 115 ALA A N 1
ATOM 849 C CA . ALA A 1 115 ? 7.426 0.051 6.126 1.00 87.56 115 ALA A CA 1
ATOM 850 C C . ALA A 1 115 ? 7.351 -0.662 7.490 1.00 87.56 115 ALA A C 1
ATOM 852 O O . ALA A 1 115 ? 6.475 -0.337 8.291 1.00 87.56 115 ALA A O 1
ATOM 853 N N . SER A 1 116 ? 8.299 -1.550 7.805 1.00 86.12 116 SER A N 1
ATOM 854 C CA . SER A 1 116 ? 8.336 -2.278 9.084 1.00 86.12 116 SER A CA 1
ATOM 855 C C . SER A 1 116 ? 8.381 -1.350 10.305 1.00 86.12 116 SER A C 1
ATOM 857 O O . SER A 1 116 ? 7.593 -1.510 11.236 1.00 86.12 116 SER A O 1
ATOM 859 N N . LYS A 1 117 ? 9.195 -0.288 10.261 1.00 89.81 117 LYS A N 1
ATOM 860 C CA . LYS A 1 117 ? 9.248 0.725 11.331 1.00 89.81 117 LYS A CA 1
ATOM 861 C C . LYS A 1 117 ? 7.927 1.492 11.477 1.00 89.81 117 LYS A C 1
ATOM 863 O O . LYS A 1 117 ? 7.521 1.827 12.587 1.00 89.81 117 LYS A O 1
ATOM 868 N N . GLN A 1 118 ? 7.247 1.793 10.369 1.00 89.44 118 GLN A N 1
ATOM 869 C CA . GLN A 1 118 ? 5.949 2.474 10.417 1.00 89.44 118 GLN A CA 1
ATOM 870 C C . GLN A 1 118 ? 4.837 1.572 10.967 1.00 89.44 118 GLN A C 1
ATOM 872 O O . GLN A 1 118 ? 3.992 2.046 11.726 1.00 89.44 118 GLN A O 1
ATOM 877 N N . LEU A 1 119 ? 4.868 0.274 10.654 1.00 88.81 119 LEU A N 1
ATOM 878 C CA . LEU A 1 119 ? 3.948 -0.713 11.220 1.00 88.81 119 LEU A CA 1
ATOM 879 C C . LEU A 1 119 ? 4.086 -0.818 12.746 1.00 88.81 119 LEU A C 1
ATOM 881 O O . LEU A 1 119 ? 3.083 -0.856 13.456 1.00 88.81 119 LEU A O 1
ATOM 885 N N . GLU A 1 120 ? 5.314 -0.813 13.266 1.00 88.44 120 GLU A N 1
ATOM 886 C CA . GLU A 1 120 ? 5.567 -0.808 14.714 1.00 88.44 120 GLU A CA 1
ATOM 887 C C . GLU A 1 120 ? 5.043 0.473 15.382 1.00 88.44 120 GLU A C 1
ATOM 889 O O . GLU A 1 120 ? 4.396 0.429 16.434 1.00 88.44 120 GLU A O 1
ATOM 894 N N . ASN A 1 121 ? 5.260 1.625 14.741 1.00 90.25 121 ASN A N 1
ATOM 895 C CA . ASN A 1 121 ? 4.800 2.924 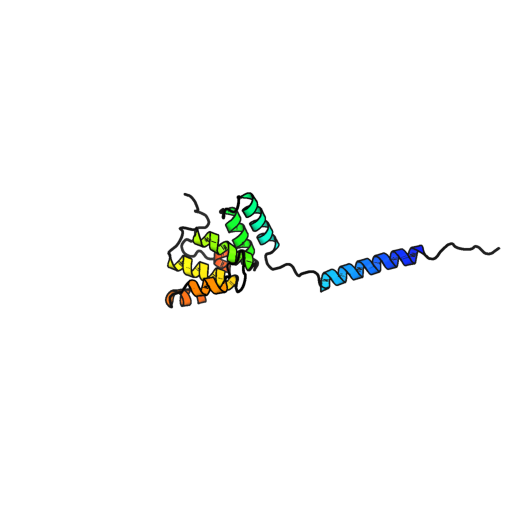15.239 1.00 90.25 121 ASN A CA 1
ATOM 896 C C . ASN A 1 121 ? 3.272 3.057 15.259 1.00 90.25 121 ASN A C 1
ATOM 898 O O . ASN A 1 121 ? 2.735 3.827 16.058 1.00 90.25 121 ASN A O 1
ATOM 902 N N . LEU A 1 122 ? 2.569 2.303 14.412 1.00 86.62 122 LEU A N 1
ATOM 903 C CA . LEU A 1 122 ? 1.112 2.320 14.323 1.00 86.62 122 LEU A CA 1
ATOM 904 C C . LEU A 1 122 ? 0.430 1.874 15.613 1.00 86.62 122 LEU A C 1
ATOM 906 O O . LEU A 1 122 ? -0.702 2.296 15.819 1.00 86.62 122 LEU A O 1
ATOM 910 N N . ARG A 1 123 ? 1.090 1.080 16.476 1.00 87.81 123 ARG A N 1
ATOM 911 C CA . ARG A 1 123 ? 0.583 0.638 17.795 1.00 87.81 123 ARG A CA 1
ATOM 912 C C . ARG A 1 123 ? -0.901 0.243 17.764 1.00 87.81 123 ARG A C 1
ATOM 914 O O . ARG A 1 123 ? -1.734 0.880 18.416 1.00 87.81 123 ARG A O 1
ATOM 921 N N . LEU A 1 124 ? -1.225 -0.768 16.960 1.00 85.19 124 LEU A N 1
ATOM 922 C CA . LEU A 1 124 ? -2.590 -1.281 16.836 1.00 85.19 124 LEU A CA 1
ATOM 923 C C . LEU A 1 124 ? -3.105 -1.820 18.174 1.00 85.19 124 LEU A C 1
ATOM 925 O O . LEU A 1 124 ? -2.356 -2.459 18.921 1.00 85.19 124 LEU A O 1
ATOM 929 N N . THR A 1 125 ? -4.388 -1.603 18.449 1.00 88.69 125 THR A N 1
ATOM 930 C CA . THR A 1 125 ? -5.074 -2.253 19.573 1.00 88.69 125 THR A CA 1
ATOM 931 C C . THR A 1 125 ? -5.236 -3.754 19.316 1.00 88.69 125 THR A C 1
ATOM 933 O O . THR A 1 125 ? -5.157 -4.217 18.179 1.00 88.69 125 THR A O 1
ATOM 936 N N . GLU A 1 126 ? -5.517 -4.542 20.356 1.00 87.31 126 GLU A N 1
ATOM 937 C CA . GLU A 1 126 ? -5.795 -5.979 20.189 1.00 87.31 126 GLU A CA 1
ATOM 938 C C . GLU A 1 126 ? -7.006 -6.239 19.278 1.00 87.31 126 GLU A C 1
ATOM 940 O O . GLU A 1 126 ? -6.994 -7.168 18.473 1.00 87.31 126 GLU A O 1
ATOM 945 N N . THR A 1 127 ? -8.018 -5.368 19.330 1.00 84.38 127 THR A N 1
ATOM 946 C CA . THR A 1 127 ? -9.175 -5.429 18.427 1.00 84.38 127 THR A CA 1
ATOM 947 C C . THR A 1 127 ? -8.790 -5.149 16.973 1.00 84.38 127 THR A C 1
ATOM 949 O O . THR A 1 127 ? -9.237 -5.860 16.077 1.00 84.38 127 THR A O 1
ATOM 952 N N . GLU A 1 128 ? -7.923 -4.165 16.725 1.00 82.12 128 GLU A N 1
ATOM 953 C CA . GLU A 1 128 ? -7.420 -3.842 15.385 1.00 82.12 128 GLU A CA 1
ATOM 954 C C . GLU A 1 128 ? -6.515 -4.951 14.833 1.00 82.12 128 GLU A C 1
ATOM 956 O O . GLU A 1 128 ? -6.600 -5.278 13.653 1.00 82.12 128 GLU A O 1
ATOM 961 N N . LYS A 1 129 ? -5.685 -5.578 15.677 1.00 82.12 129 LYS A N 1
ATOM 962 C CA . LYS A 1 129 ? -4.858 -6.732 15.287 1.00 82.12 129 LYS A CA 1
ATOM 963 C C . LYS A 1 129 ? -5.712 -7.935 14.893 1.00 82.12 129 LYS A C 1
ATOM 965 O O . LYS A 1 129 ? -5.426 -8.575 13.883 1.00 82.12 129 LYS A O 1
ATOM 970 N N . ALA A 1 130 ? -6.760 -8.226 15.665 1.00 81.44 130 ALA A N 1
ATOM 971 C CA . ALA A 1 130 ? -7.696 -9.300 15.348 1.00 81.44 130 ALA A CA 1
ATOM 972 C C . ALA A 1 130 ? -8.427 -9.031 14.023 1.00 81.44 130 ALA A C 1
ATOM 974 O O . ALA A 1 130 ? -8.542 -9.929 13.193 1.00 81.44 130 ALA A O 1
ATOM 975 N N . ALA A 1 131 ? -8.857 -7.787 13.785 1.00 75.94 131 ALA A N 1
ATOM 976 C CA . ALA A 1 131 ? -9.468 -7.392 12.518 1.00 75.94 131 ALA A CA 1
ATOM 977 C C . ALA A 1 131 ? -8.487 -7.508 11.338 1.00 75.94 131 ALA A C 1
ATOM 979 O O . ALA A 1 131 ? -8.845 -8.044 10.292 1.00 75.94 131 ALA A O 1
ATOM 980 N N . LEU A 1 132 ? -7.238 -7.070 11.521 1.00 80.00 132 LEU A N 1
ATOM 981 C CA . LEU A 1 132 ? -6.180 -7.152 10.515 1.00 80.00 132 LEU A CA 1
ATOM 982 C C . LEU A 1 132 ? -5.882 -8.597 10.089 1.00 80.00 132 LEU A C 1
ATOM 984 O O . LEU A 1 132 ? -5.670 -8.848 8.908 1.00 80.00 132 LEU A O 1
ATOM 988 N N . ALA A 1 133 ? -5.910 -9.555 11.020 1.00 77.50 133 ALA A N 1
ATOM 989 C CA . ALA A 1 133 ? -5.669 -10.970 10.720 1.00 77.50 133 ALA A CA 1
ATOM 990 C C . ALA A 1 133 ? -6.692 -11.574 9.738 1.00 77.50 133 ALA A C 1
ATOM 992 O O . ALA A 1 133 ? -6.386 -12.543 9.046 1.00 77.50 133 ALA A O 1
ATOM 993 N N . HIS A 1 134 ? -7.892 -10.993 9.661 1.00 76.81 134 HIS A N 1
ATOM 994 C CA . HIS A 1 134 ? -8.958 -11.400 8.744 1.00 76.81 134 HIS A CA 1
ATOM 995 C C . HIS A 1 134 ? -9.145 -10.422 7.572 1.00 76.81 134 HIS A C 1
ATOM 997 O O . HIS A 1 134 ? -10.094 -10.560 6.800 1.00 76.81 134 HIS A O 1
ATOM 1003 N N . PHE A 1 135 ? -8.268 -9.426 7.435 1.00 76.50 135 PHE A N 1
ATOM 1004 C CA . PHE A 1 135 ? -8.406 -8.364 6.448 1.00 76.50 135 PHE A CA 1
ATOM 1005 C C . PHE A 1 135 ? -7.801 -8.773 5.100 1.00 76.50 135 PHE A C 1
ATOM 1007 O O . PHE A 1 135 ? -6.582 -8.865 4.950 1.00 76.50 135 PHE A O 1
ATOM 1014 N N . ASP A 1 136 ? -8.648 -8.974 4.089 1.00 78.38 136 ASP A N 1
ATOM 1015 C CA . ASP A 1 136 ? -8.190 -9.228 2.720 1.00 78.38 136 ASP A CA 1
ATOM 1016 C C . ASP A 1 136 ? -7.895 -7.914 1.992 1.00 78.38 136 ASP A C 1
ATOM 1018 O O . ASP A 1 136 ? -8.711 -7.367 1.249 1.00 78.38 136 ASP A O 1
ATOM 1022 N N . ILE A 1 137 ? -6.689 -7.399 2.208 1.00 77.75 137 ILE A N 1
ATOM 1023 C CA . ILE A 1 137 ? -6.249 -6.155 1.582 1.00 77.75 137 ILE A CA 1
ATOM 1024 C C . ILE A 1 137 ? -6.262 -6.209 0.053 1.00 77.75 137 ILE A C 1
ATOM 1026 O O . ILE A 1 137 ? -6.560 -5.196 -0.574 1.00 77.75 137 ILE A O 1
ATOM 1030 N N . LYS A 1 138 ? -5.984 -7.357 -0.573 1.00 75.75 138 LYS A N 1
ATOM 1031 C CA . LYS A 1 138 ? -5.993 -7.437 -2.039 1.00 75.75 138 LYS A CA 1
ATOM 1032 C C . LYS A 1 138 ? -7.407 -7.259 -2.565 1.00 75.75 138 LYS A C 1
ATOM 1034 O O . LYS A 1 138 ? -7.609 -6.452 -3.464 1.00 75.75 138 LYS A O 1
ATOM 1039 N N . ALA A 1 139 ? -8.380 -7.918 -1.939 1.00 70.94 139 ALA A N 1
ATOM 1040 C CA . ALA A 1 139 ? -9.777 -7.754 -2.310 1.00 70.94 139 ALA A CA 1
ATOM 1041 C C . ALA A 1 139 ? -10.302 -6.327 -2.053 1.00 70.94 139 ALA A C 1
ATOM 1043 O O . ALA A 1 139 ? -11.136 -5.814 -2.800 1.00 70.94 139 ALA A O 1
ATOM 1044 N N . VAL A 1 140 ? -9.789 -5.640 -1.028 1.00 71.62 140 VAL A N 1
ATOM 1045 C CA . VAL A 1 140 ? -10.109 -4.224 -0.784 1.00 71.62 140 VAL A CA 1
ATOM 1046 C C . VAL A 1 140 ? -9.503 -3.312 -1.854 1.00 71.62 140 VAL A C 1
ATOM 1048 O O . VAL A 1 140 ? -10.181 -2.409 -2.342 1.00 71.62 140 VAL A O 1
ATOM 1051 N N . LEU A 1 141 ? -8.247 -3.543 -2.248 1.00 73.19 141 LEU A N 1
ATOM 1052 C CA . LEU A 1 141 ? -7.559 -2.738 -3.263 1.00 73.19 141 LEU A CA 1
ATOM 1053 C C . LEU A 1 141 ? -8.092 -2.978 -4.684 1.00 73.19 141 LEU A C 1
ATOM 1055 O O . LEU A 1 141 ? -8.152 -2.034 -5.468 1.00 73.19 141 LEU A O 1
ATOM 1059 N N . ASP A 1 142 ? -8.527 -4.201 -4.992 1.00 69.50 142 ASP A N 1
ATOM 1060 C CA . ASP A 1 142 ? -9.193 -4.554 -6.254 1.00 69.50 142 ASP A CA 1
ATOM 1061 C C . ASP A 1 142 ? -10.668 -4.123 -6.305 1.00 69.50 142 ASP A C 1
ATOM 1063 O O . ASP A 1 142 ? -11.323 -4.249 -7.341 1.00 69.50 142 ASP A O 1
ATOM 1067 N N . GLY A 1 143 ? -11.210 -3.607 -5.196 1.00 62.62 143 GLY A N 1
ATOM 1068 C CA . GLY A 1 143 ? -12.603 -3.169 -5.094 1.00 62.62 143 GLY A CA 1
ATOM 1069 C C . GLY A 1 143 ? -13.625 -4.312 -5.048 1.00 62.62 143 GLY A C 1
ATOM 1070 O O . GLY A 1 143 ? -14.819 -4.062 -5.207 1.00 62.62 143 GLY A O 1
ATOM 1071 N N . THR A 1 144 ? -13.187 -5.556 -4.828 1.00 50.00 144 THR A N 1
ATOM 1072 C CA . THR A 1 144 ? -14.051 -6.741 -4.688 1.00 50.00 144 THR A CA 1
ATOM 1073 C C . THR A 1 144 ? -14.704 -6.841 -3.311 1.00 50.00 144 THR A C 1
ATOM 1075 O O . THR A 1 144 ? -15.806 -7.377 -3.205 1.00 50.00 144 THR A O 1
ATOM 1078 N N . VAL A 1 145 ? -14.084 -6.289 -2.263 1.00 47.19 145 VAL A N 1
ATOM 1079 C CA . VAL A 1 145 ? -14.672 -6.196 -0.916 1.00 47.19 145 VAL A CA 1
ATOM 1080 C C . VAL A 1 145 ? -14.889 -4.730 -0.542 1.00 47.19 145 VAL A C 1
ATOM 1082 O O . VAL A 1 145 ? -13.945 -3.973 -0.323 1.00 47.19 145 VAL A O 1
ATOM 1085 N N . PHE A 1 146 ?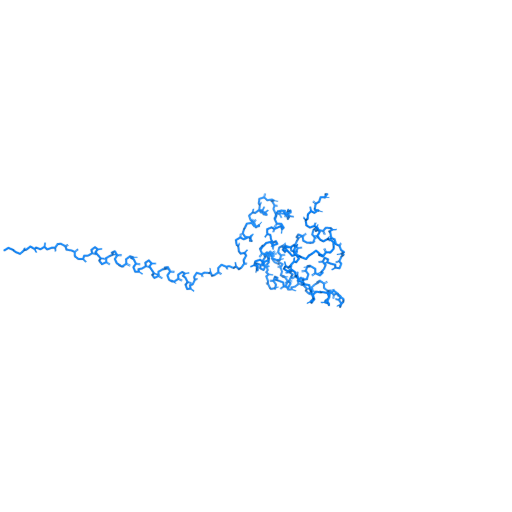 -16.161 -4.332 -0.431 1.00 42.16 146 PHE A N 1
ATOM 1086 C CA . PHE A 1 146 ? -16.567 -3.038 0.118 1.00 42.16 146 PHE A CA 1
ATOM 1087 C C . PHE A 1 146 ? -16.468 -3.072 1.647 1.00 42.16 146 PHE A C 1
ATOM 1089 O O . PHE A 1 146 ? -17.413 -3.447 2.340 1.00 42.16 146 PHE A O 1
ATOM 1096 N N . VAL A 1 147 ? -15.333 -2.640 2.193 1.00 42.41 147 VAL A N 1
ATOM 1097 C CA . VAL A 1 147 ? -15.296 -2.201 3.593 1.00 42.41 147 VAL A CA 1
ATOM 1098 C C . VAL A 1 147 ? -16.013 -0.854 3.637 1.00 42.41 147 VAL A C 1
ATOM 1100 O O . VAL A 1 147 ? -15.641 0.079 2.920 1.00 42.41 147 VAL A O 1
ATOM 1103 N N . SER A 1 148 ? -17.096 -0.781 4.408 1.00 33.25 148 SER A N 1
ATOM 1104 C CA . SER A 1 148 ? -17.930 0.415 4.552 1.00 33.25 148 SER A CA 1
ATOM 1105 C C . SER A 1 148 ? -17.078 1.685 4.733 1.00 33.25 148 SER A C 1
ATOM 1107 O O . SER A 1 148 ? -16.176 1.725 5.564 1.00 33.25 148 SER A O 1
ATOM 1109 N N . PRO A 1 149 ? -17.394 2.759 4.004 1.00 38.16 149 PRO A N 1
ATOM 1110 C CA . PRO A 1 149 ? -16.831 3.109 2.710 1.00 38.16 149 PRO A CA 1
ATOM 1111 C C . PRO A 1 149 ? -15.427 3.744 2.816 1.00 38.16 149 PRO A C 1
ATOM 1113 O O . PRO A 1 149 ? -15.306 4.936 3.108 1.00 38.16 149 PRO A O 1
ATOM 1116 N N . ILE A 1 150 ? -14.372 3.027 2.421 1.00 41.56 150 ILE A N 1
ATOM 1117 C CA . ILE A 1 150 ? -13.184 3.680 1.836 1.00 41.56 150 ILE A CA 1
ATOM 1118 C C . ILE A 1 150 ? -13.512 3.922 0.363 1.00 41.56 150 ILE A C 1
ATOM 1120 O O . ILE A 1 150 ? -13.107 3.202 -0.544 1.00 41.56 150 ILE A O 1
ATOM 1124 N N . ASN A 1 151 ? -14.371 4.914 0.131 1.00 37.56 151 ASN A N 1
ATOM 1125 C CA . ASN A 1 151 ? -14.758 5.342 -1.204 1.00 37.56 151 ASN A CA 1
ATOM 1126 C C . ASN A 1 151 ? -13.560 6.067 -1.839 1.00 37.56 151 ASN A C 1
ATOM 1128 O O . ASN A 1 151 ? -13.479 7.293 -1.789 1.00 37.56 151 ASN A O 1
ATOM 1132 N N . MET A 1 152 ? -12.648 5.338 -2.495 1.00 39.78 152 MET A N 1
ATOM 1133 C CA . MET A 1 152 ? -11.630 5.964 -3.362 1.00 39.78 152 MET A CA 1
ATOM 1134 C C . MET A 1 152 ? -12.277 6.802 -4.488 1.00 39.78 152 MET A C 1
ATOM 1136 O O . MET A 1 152 ? -11.628 7.629 -5.125 1.00 39.78 152 MET A O 1
ATOM 1140 N N . GLY A 1 153 ? -13.584 6.627 -4.721 1.00 39.16 153 GLY A N 1
ATOM 1141 C CA . GLY A 1 153 ? -14.398 7.438 -5.617 1.00 39.16 153 GLY A CA 1
ATOM 1142 C C . GLY A 1 153 ? -14.619 8.888 -5.172 1.00 39.16 153 GLY A C 1
ATOM 1143 O O . GLY A 1 153 ? -14.862 9.716 -6.046 1.00 39.16 153 GLY A O 1
ATOM 1144 N N . ARG A 1 154 ? -14.490 9.224 -3.878 1.00 37.59 154 ARG A N 1
ATOM 1145 C CA . ARG A 1 154 ? -14.981 10.493 -3.304 1.00 37.59 154 ARG A CA 1
ATOM 1146 C C . ARG A 1 154 ? -13.897 11.300 -2.577 1.00 37.59 154 ARG A C 1
ATOM 1148 O O . ARG A 1 154 ? -14.073 11.694 -1.431 1.00 37.59 154 ARG A O 1
ATOM 1155 N N . LEU A 1 155 ? -12.794 11.578 -3.267 1.00 40.72 155 LEU A N 1
ATOM 1156 C CA . LEU A 1 155 ? -11.846 12.648 -2.914 1.00 40.72 155 LEU A CA 1
ATOM 1157 C C . LEU A 1 155 ? -12.324 13.994 -3.500 1.00 40.72 155 LEU A C 1
ATOM 1159 O O . LEU A 1 155 ? -11.566 14.706 -4.147 1.00 40.72 155 LEU A O 1
ATOM 1163 N N . GLU A 1 156 ? -13.611 14.306 -3.334 1.00 39.28 156 GLU A N 1
ATOM 1164 C CA . GLU A 1 156 ? -14.194 15.592 -3.724 1.00 39.28 156 GLU A CA 1
ATOM 1165 C C . GLU A 1 156 ? -14.432 16.427 -2.468 1.00 39.28 156 GLU A C 1
ATOM 1167 O O . GLU A 1 156 ? -15.496 16.349 -1.843 1.00 39.28 156 GLU A O 1
ATOM 1172 N N . ARG A 1 157 ? -13.415 17.200 -2.091 1.00 35.94 157 ARG A N 1
ATOM 1173 C CA . ARG A 1 157 ? -13.556 18.610 -1.720 1.00 35.94 157 ARG A CA 1
ATOM 1174 C C . ARG A 1 157 ? -12.198 19.275 -1.579 1.00 35.94 157 ARG A C 1
ATOM 1176 O O . ARG A 1 157 ? -11.328 18.672 -0.919 1.00 35.94 157 ARG A O 1
#

pLDDT: mean 70.76, std 16.88, range [33.25, 91.0]

Secondary structure (DSSP, 8-state):
-------THHHHHHHHHHHHHHHHHHHHHHHS----TTHHHHHHHHHHHHHTTT---HHHHHHHHHHHHTT-HHHHHHHHHHHHH---S-HHHHHHHHHHHHHHHTT-EETTEEHHHHHHHT---HHHHHHHHT--HHHHHTTSS--TT--TT----

Radius of gyration: 25.02 Å; chains: 1; bounding box: 61×45×85 Å